Protein AF-A0A2S2NER2-F1 (afdb_monomer_lite)

Structure (mmCIF, N/CA/C/O backbone):
data_AF-A0A2S2NER2-F1
#
_entry.id   AF-A0A2S2NER2-F1
#
loop_
_atom_site.group_PDB
_atom_site.id
_atom_site.type_symbol
_atom_site.label_atom_id
_atom_site.label_alt_id
_atom_site.label_comp_id
_atom_site.label_asym_id
_atom_site.label_entity_id
_atom_site.label_seq_id
_atom_site.pdbx_PDB_ins_code
_atom_site.Cartn_x
_atom_site.Cartn_y
_atom_site.Cartn_z
_atom_site.occupancy
_atom_site.B_iso_or_equiv
_atom_site.auth_seq_id
_atom_site.auth_comp_id
_atom_site.auth_asym_id
_atom_site.auth_atom_id
_atom_site.pdbx_PDB_model_num
ATOM 1 N N . ALA A 1 1 ? 26.614 4.584 -12.785 1.00 65.75 1 ALA A N 1
ATOM 2 C CA . ALA A 1 1 ? 25.300 4.999 -12.238 1.00 65.75 1 ALA A CA 1
ATOM 3 C C . ALA A 1 1 ? 24.188 5.084 -13.298 1.00 65.75 1 ALA A C 1
ATOM 5 O O . ALA A 1 1 ? 23.062 4.723 -12.984 1.00 65.75 1 ALA A O 1
ATOM 6 N N . HIS A 1 2 ? 24.471 5.514 -14.540 1.00 79.81 2 HIS A N 1
ATOM 7 C CA . HIS A 1 2 ? 23.447 5.701 -15.585 1.00 79.81 2 HIS A CA 1
ATOM 8 C C . HIS A 1 2 ? 22.764 4.398 -16.044 1.00 79.81 2 HIS A C 1
ATOM 10 O O . HIS A 1 2 ? 21.544 4.308 -15.983 1.00 79.81 2 HIS A O 1
ATOM 16 N N . ALA A 1 3 ? 23.537 3.363 -16.394 1.00 86.50 3 ALA A N 1
ATOM 17 C CA . ALA A 1 3 ? 22.989 2.074 -16.838 1.00 86.50 3 ALA A CA 1
ATOM 18 C C . ALA A 1 3 ? 22.050 1.428 -15.801 1.00 86.50 3 ALA A C 1
ATOM 20 O O . ALA A 1 3 ? 20.955 0.999 -16.141 1.00 86.50 3 ALA A O 1
ATOM 21 N N . LEU A 1 4 ? 22.427 1.439 -14.517 1.00 85.12 4 LEU A N 1
ATOM 22 C CA . LEU A 1 4 ? 21.570 0.940 -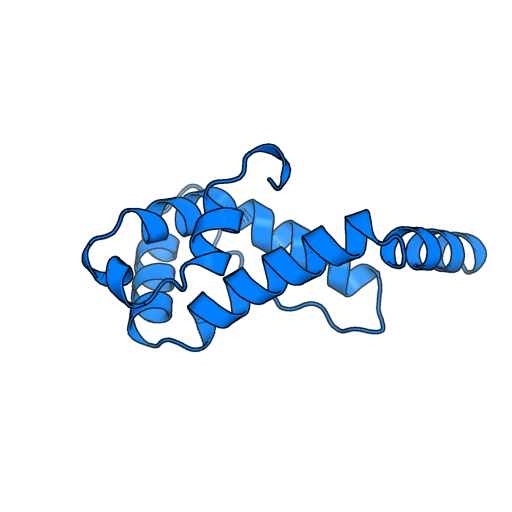13.436 1.00 85.12 4 LEU A CA 1
ATOM 23 C C . LEU A 1 4 ? 20.261 1.737 -13.326 1.00 85.12 4 LEU A C 1
ATOM 25 O O . LEU A 1 4 ? 19.203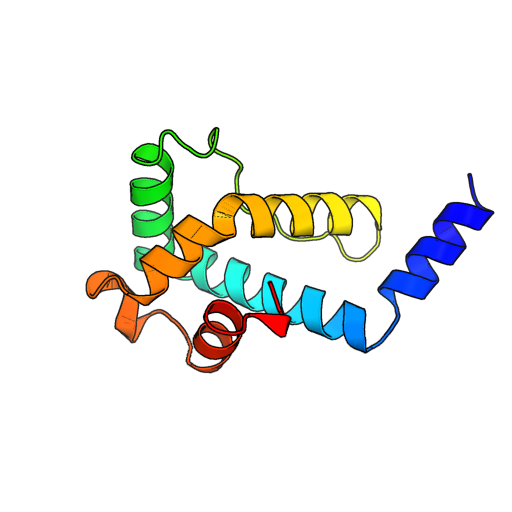 1.152 -13.132 1.00 85.12 4 LEU A O 1
ATOM 29 N N . SER A 1 5 ? 20.316 3.063 -13.477 1.00 85.38 5 SER A N 1
ATOM 30 C CA . SER A 1 5 ? 19.106 3.890 -13.463 1.00 85.38 5 SER A CA 1
ATOM 31 C C . SER A 1 5 ? 18.173 3.575 -14.634 1.00 85.38 5 SER A C 1
ATOM 33 O O . SER A 1 5 ? 16.962 3.638 -14.447 1.00 85.38 5 SER A O 1
ATOM 35 N N . LEU A 1 6 ? 18.712 3.252 -15.815 1.00 88.19 6 LEU A N 1
ATOM 36 C CA . LEU A 1 6 ? 17.915 2.827 -16.969 1.00 88.19 6 LEU A CA 1
ATOM 37 C C . LEU A 1 6 ? 17.256 1.471 -16.707 1.00 88.19 6 LEU A C 1
ATOM 39 O O . LEU A 1 6 ? 16.043 1.370 -16.821 1.00 88.19 6 LEU A O 1
ATOM 43 N N . LEU A 1 7 ? 18.015 0.488 -16.213 1.00 90.06 7 LEU A N 1
ATOM 44 C CA . LEU A 1 7 ? 17.469 -0.825 -15.852 1.00 90.06 7 LEU A CA 1
ATOM 45 C C . LEU A 1 7 ? 16.356 -0.727 -14.801 1.00 90.06 7 LEU A C 1
ATOM 47 O O . LEU A 1 7 ? 15.327 -1.387 -14.915 1.00 90.06 7 LEU A O 1
ATOM 51 N N . ILE A 1 8 ? 16.531 0.114 -13.779 1.00 89.06 8 ILE A N 1
ATOM 52 C CA . ILE A 1 8 ? 15.489 0.327 -12.768 1.00 89.06 8 ILE A CA 1
ATOM 53 C C . ILE A 1 8 ? 14.255 0.987 -13.398 1.00 89.06 8 ILE A C 1
ATOM 55 O O . ILE A 1 8 ? 13.131 0.607 -13.072 1.00 89.06 8 ILE A O 1
ATOM 5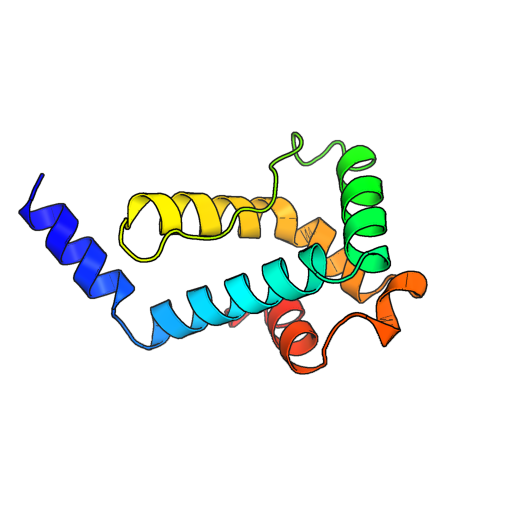9 N N . ASN A 1 9 ? 14.436 1.948 -14.306 1.00 87.94 9 ASN A N 1
ATOM 60 C CA . ASN A 1 9 ? 13.318 2.556 -15.023 1.00 87.94 9 ASN A CA 1
ATOM 61 C C . ASN A 1 9 ? 12.584 1.535 -15.908 1.00 87.94 9 ASN A C 1
ATOM 63 O O . ASN A 1 9 ? 11.352 1.557 -15.946 1.00 87.94 9 ASN A O 1
ATOM 67 N N . ASP A 1 10 ? 13.301 0.610 -16.547 1.00 90.75 10 ASP A N 1
ATOM 68 C CA . ASP A 1 10 ? 12.707 -0.473 -17.335 1.00 90.75 10 ASP A CA 1
ATOM 69 C C . ASP A 1 10 ? 11.882 -1.413 -16.446 1.00 90.75 10 ASP A C 1
ATOM 71 O O . ASP A 1 10 ? 10.728 -1.708 -16.760 1.00 90.75 10 ASP A O 1
ATOM 75 N N . ILE A 1 11 ? 12.414 -1.800 -15.277 1.00 90.81 11 ILE A N 1
ATOM 76 C CA . ILE A 1 11 ? 11.690 -2.601 -14.273 1.00 90.81 11 ILE A CA 1
ATOM 77 C C . ILE A 1 11 ? 10.429 -1.872 -13.807 1.00 90.81 11 ILE A C 1
ATOM 79 O O . ILE A 1 11 ? 9.350 -2.464 -13.757 1.00 90.81 11 ILE A O 1
ATOM 83 N N . ILE A 1 12 ? 10.541 -0.580 -13.485 1.00 89.81 12 ILE A N 1
ATOM 84 C CA . ILE A 1 12 ? 9.397 0.231 -13.059 1.00 89.81 12 ILE A CA 1
ATOM 85 C C . ILE A 1 12 ? 8.342 0.301 -14.163 1.00 89.81 12 ILE A C 1
ATOM 87 O O . ILE A 1 12 ? 7.151 0.334 -13.860 1.00 89.81 12 ILE A O 1
ATOM 91 N N . SER A 1 13 ? 8.754 0.298 -15.429 1.00 90.12 13 SER A N 1
ATOM 92 C CA . SER A 1 13 ? 7.866 0.371 -16.591 1.00 90.12 13 SER A CA 1
ATOM 93 C C . SER A 1 13 ? 7.139 -0.945 -16.891 1.00 90.12 13 SER A C 1
ATOM 95 O O . SER A 1 13 ? 6.173 -0.948 -17.659 1.00 90.12 13 SER A O 1
ATOM 97 N N . LEU A 1 14 ? 7.526 -2.062 -16.261 1.00 93.81 14 LEU A N 1
ATOM 98 C CA . LEU A 1 14 ? 6.819 -3.335 -16.395 1.00 93.81 14 LEU A CA 1
ATOM 99 C C . LEU A 1 14 ? 5.362 -3.206 -15.933 1.00 93.81 14 LEU A C 1
ATOM 101 O O . LEU A 1 14 ? 5.061 -2.669 -14.866 1.00 93.81 14 LEU A O 1
ATOM 105 N N . LYS A 1 15 ? 4.431 -3.768 -16.715 1.00 93.81 15 LYS A N 1
ATOM 106 C CA . LYS A 1 15 ? 2.981 -3.677 -16.449 1.00 93.81 15 LYS A CA 1
ATOM 107 C C . LYS A 1 15 ? 2.593 -4.222 -15.072 1.00 93.81 15 LYS A C 1
ATOM 109 O O . LYS A 1 15 ? 1.737 -3.646 -14.402 1.00 93.81 15 LYS A O 1
ATOM 114 N N . SER A 1 16 ? 3.220 -5.319 -14.652 1.00 92.62 16 SER A N 1
ATOM 115 C CA . SER A 1 16 ? 3.023 -5.922 -13.330 1.00 92.62 16 SER A CA 1
ATOM 116 C C . SER A 1 16 ? 3.444 -4.966 -12.215 1.00 92.62 16 SER A C 1
ATOM 118 O O . SER A 1 16 ? 2.675 -4.728 -11.286 1.00 92.62 16 SER A O 1
ATOM 120 N N . PHE A 1 17 ? 4.614 -4.343 -12.349 1.00 91.88 17 PHE A N 1
ATOM 121 C CA . PHE A 1 17 ? 5.129 -3.392 -11.371 1.00 91.88 17 PHE A CA 1
ATOM 122 C C . PHE A 1 17 ? 4.284 -2.111 -11.320 1.00 91.88 17 PHE A C 1
ATOM 124 O O . PHE A 1 17 ? 3.889 -1.658 -10.247 1.00 91.88 17 PHE A O 1
ATOM 131 N N . GLN A 1 18 ? 3.887 -1.584 -12.481 1.00 92.56 18 GLN A N 1
ATOM 132 C CA . GLN A 1 18 ? 2.951 -0.462 -12.582 1.00 92.56 18 GLN A CA 1
ATOM 133 C C . GLN A 1 18 ? 1.609 -0.754 -11.902 1.00 92.56 18 GLN A C 1
ATOM 135 O O . GLN A 1 18 ? 1.026 0.145 -11.297 1.00 92.56 18 GLN A O 1
ATOM 140 N N . LYS A 1 19 ? 1.109 -1.995 -11.962 1.00 93.31 19 LYS A N 1
ATOM 141 C CA . LYS A 1 19 ? -0.120 -2.393 -11.261 1.00 93.31 19 LYS A CA 1
ATOM 142 C C . LYS A 1 19 ? 0.042 -2.286 -9.742 1.00 93.31 19 LYS A C 1
ATOM 144 O O . LYS A 1 19 ? -0.856 -1.758 -9.089 1.00 93.31 19 LYS A O 1
ATOM 149 N N . VAL A 1 20 ? 1.186 -2.709 -9.200 1.00 94.44 20 VAL A N 1
ATOM 150 C CA . VAL A 1 20 ? 1.503 -2.574 -7.766 1.00 94.44 20 VAL A CA 1
ATOM 151 C C . VAL A 1 20 ? 1.596 -1.100 -7.370 1.00 94.44 20 VAL A C 1
ATOM 153 O O . VAL A 1 20 ? 0.944 -0.679 -6.415 1.00 94.44 20 VAL A O 1
ATOM 156 N N . ILE A 1 21 ? 2.323 -0.282 -8.141 1.00 93.88 21 ILE A N 1
ATOM 157 C CA . ILE A 1 21 ? 2.430 1.160 -7.872 1.00 93.88 21 ILE A CA 1
ATOM 158 C C . ILE A 1 21 ? 1.043 1.808 -7.870 1.00 93.88 21 ILE A C 1
ATOM 160 O O . ILE A 1 21 ? 0.706 2.530 -6.934 1.00 93.88 21 ILE A O 1
ATOM 164 N N . LYS A 1 22 ? 0.223 1.540 -8.893 1.00 94.25 22 LYS A N 1
ATOM 165 C CA . LYS A 1 22 ? -1.130 2.101 -9.005 1.00 94.25 22 LYS A CA 1
ATOM 166 C C . LYS A 1 22 ? -2.015 1.682 -7.833 1.00 94.25 22 LYS A C 1
ATOM 168 O O . LYS A 1 22 ? -2.652 2.550 -7.248 1.00 94.25 22 LYS A O 1
ATOM 173 N N . GLY A 1 23 ? -2.005 0.403 -7.452 1.00 95.69 23 GLY A N 1
ATOM 174 C CA . GLY A 1 23 ? -2.754 -0.091 -6.293 1.00 95.69 23 GLY A CA 1
ATOM 175 C C . GLY A 1 23 ? -2.340 0.608 -4.997 1.00 95.69 23 GLY A C 1
ATOM 176 O O . GLY A 1 23 ? -3.186 1.129 -4.270 1.00 95.69 23 GLY A O 1
ATOM 177 N N . GLY A 1 24 ? -1.033 0.735 -4.755 1.00 95.88 24 GLY A N 1
ATOM 178 C CA . GLY A 1 24 ? -0.518 1.480 -3.608 1.00 95.88 24 GLY A CA 1
ATOM 179 C C . GLY A 1 24 ? -0.922 2.958 -3.625 1.00 95.88 24 GLY A C 1
ATOM 180 O O . GLY A 1 24 ? -1.313 3.510 -2.598 1.00 95.88 24 GLY A O 1
ATOM 181 N N . VAL A 1 25 ? -0.846 3.616 -4.786 1.00 95.75 25 VAL A N 1
ATOM 182 C CA . VAL A 1 25 ? -1.241 5.025 -4.942 1.00 95.75 25 VAL A CA 1
ATOM 183 C C . VAL A 1 25 ? -2.734 5.195 -4.672 1.00 95.75 25 VAL A C 1
ATOM 185 O O . VAL A 1 25 ? -3.126 6.166 -4.024 1.00 95.75 25 VAL A O 1
ATOM 188 N N . SER A 1 26 ? -3.569 4.255 -5.119 1.00 96.31 26 SER A N 1
ATOM 189 C CA . SER A 1 26 ? -5.000 4.235 -4.813 1.00 96.31 26 SER A CA 1
ATOM 190 C C . SER A 1 26 ? -5.257 4.117 -3.311 1.00 96.31 26 SER A C 1
ATOM 192 O O . SER A 1 26 ? -6.058 4.892 -2.793 1.00 96.31 26 SER A O 1
ATOM 194 N N . ILE A 1 27 ? -4.536 3.238 -2.603 1.00 96.31 27 ILE A N 1
ATOM 195 C CA . ILE A 1 27 ? -4.621 3.113 -1.139 1.00 96.31 27 ILE A CA 1
ATOM 196 C C . ILE A 1 27 ? -4.270 4.444 -0.460 1.00 96.31 27 ILE A C 1
ATOM 198 O O . ILE A 1 27 ? -5.072 4.989 0.299 1.00 96.31 27 ILE A O 1
ATOM 202 N N . VAL A 1 28 ? -3.099 5.015 -0.765 1.00 95.69 28 VAL A N 1
ATOM 203 C CA . VAL A 1 28 ? -2.635 6.251 -0.112 1.00 95.69 28 VAL A CA 1
ATOM 204 C C . VAL A 1 28 ? -3.555 7.432 -0.412 1.00 95.69 28 VAL A C 1
ATOM 206 O O . VAL A 1 28 ? -3.853 8.220 0.486 1.00 95.69 28 VAL A O 1
ATOM 209 N N . ASN A 1 29 ? -4.039 7.559 -1.648 1.00 95.69 29 ASN A N 1
ATOM 210 C CA . ASN A 1 29 ? -4.984 8.615 -2.002 1.00 95.69 29 ASN A CA 1
ATOM 211 C C . ASN A 1 29 ? -6.332 8.446 -1.300 1.00 95.69 29 ASN A C 1
ATOM 213 O O .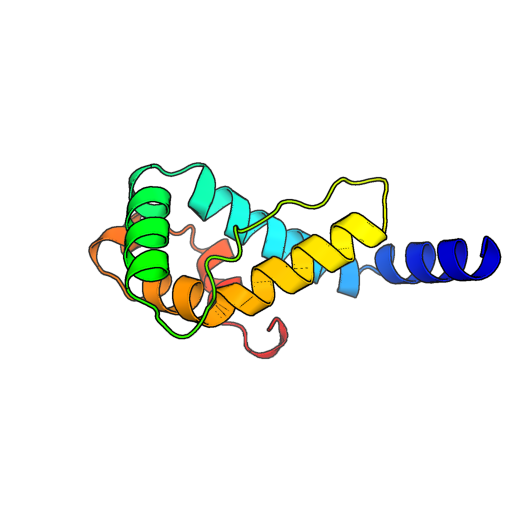 ASN A 1 29 ? -6.895 9.447 -0.865 1.00 95.69 29 ASN A O 1
ATOM 217 N N . ASN A 1 30 ? -6.849 7.221 -1.172 1.00 95.50 30 ASN A N 1
ATOM 218 C CA . ASN A 1 30 ? -8.114 6.988 -0.479 1.00 95.50 30 ASN A CA 1
ATOM 219 C C . ASN A 1 30 ? -8.019 7.392 0.995 1.00 95.50 30 ASN A C 1
ATOM 221 O O . ASN A 1 30 ? -8.938 8.044 1.483 1.00 95.50 30 ASN A O 1
ATOM 225 N N . ILE A 1 31 ? -6.901 7.073 1.655 1.00 94.56 31 ILE A N 1
ATOM 226 C CA . ILE A 1 31 ? -6.650 7.459 3.047 1.00 94.56 31 ILE A CA 1
ATOM 227 C C . ILE A 1 31 ? -6.504 8.978 3.164 1.00 94.56 31 ILE A C 1
ATOM 229 O O . ILE A 1 31 ? -7.199 9.600 3.953 1.00 94.56 31 ILE A O 1
ATOM 233 N N . ARG A 1 32 ? -5.627 9.605 2.367 1.00 92.12 32 ARG A N 1
ATOM 234 C CA . ARG A 1 32 ? -5.303 11.037 2.512 1.00 92.12 32 ARG A CA 1
ATOM 235 C C . ARG A 1 32 ? -6.441 11.982 2.132 1.00 92.12 32 ARG A C 1
ATOM 237 O O . ARG A 1 32 ? -6.511 13.076 2.680 1.00 92.12 32 ARG A O 1
ATOM 244 N N . ARG A 1 33 ? -7.280 11.612 1.159 1.00 91.25 33 ARG A N 1
ATOM 245 C CA . ARG A 1 33 ? -8.349 12.489 0.646 1.00 91.25 33 ARG A CA 1
ATOM 246 C C . ARG A 1 33 ? -9.616 12.461 1.496 1.00 91.25 33 ARG A C 1
ATOM 248 O O . ARG A 1 33 ? -10.453 13.340 1.333 1.00 91.25 33 ARG A O 1
ATOM 255 N N . ARG A 1 34 ? -9.774 11.469 2.372 1.00 92.31 34 ARG A N 1
ATOM 256 C CA . ARG A 1 34 ? -10.951 11.322 3.230 1.00 92.31 34 ARG A CA 1
ATOM 257 C C . ARG A 1 34 ? -10.573 11.655 4.663 1.00 92.31 34 ARG A C 1
ATOM 259 O O . ARG A 1 34 ? -9.722 10.999 5.255 1.00 92.31 34 ARG A O 1
ATOM 266 N N . HIS A 1 35 ? -11.186 12.706 5.199 1.00 90.00 35 HIS A N 1
ATOM 267 C CA . HIS A 1 35 ? -10.798 13.287 6.485 1.00 90.00 35 HIS A CA 1
ATOM 268 C C . HIS A 1 35 ? -10.890 12.288 7.643 1.00 90.00 35 HIS A C 1
ATOM 270 O O . HIS A 1 35 ? -9.959 12.215 8.443 1.00 90.00 35 HIS A O 1
ATOM 276 N N . VAL A 1 36 ? -11.964 11.495 7.694 1.00 91.62 36 VAL A N 1
ATOM 277 C CA . VAL A 1 36 ? -12.192 10.485 8.739 1.00 91.62 36 VAL A CA 1
ATOM 278 C C . VAL A 1 36 ? -11.121 9.393 8.675 1.00 91.62 36 VAL A C 1
ATOM 280 O O . VAL A 1 36 ? -10.388 9.197 9.643 1.00 91.62 36 VAL A O 1
ATOM 283 N N . LEU A 1 37 ? -10.930 8.775 7.504 1.00 93.31 37 LEU A N 1
ATOM 284 C CA . LEU A 1 37 ? -9.864 7.789 7.277 1.00 93.31 37 LEU A CA 1
ATOM 285 C C . LEU A 1 37 ? -8.476 8.317 7.648 1.00 93.31 37 LEU A C 1
ATOM 287 O O . LEU A 1 37 ? -7.700 7.615 8.293 1.00 93.31 37 LEU A O 1
ATOM 291 N N . HIS A 1 38 ? -8.144 9.544 7.245 1.00 93.88 38 HIS A N 1
ATOM 292 C CA . HIS A 1 38 ? -6.845 10.132 7.551 1.00 93.88 38 HIS A CA 1
ATOM 293 C C . HIS A 1 38 ? -6.663 10.380 9.056 1.00 93.88 38 HIS A C 1
ATOM 295 O O . HIS A 1 38 ? -5.576 10.154 9.589 1.00 93.88 38 HIS A O 1
ATOM 301 N N . ALA A 1 39 ? -7.712 10.830 9.750 1.00 92.75 39 ALA A N 1
ATOM 302 C CA . ALA A 1 39 ? -7.677 11.047 11.192 1.00 92.75 39 ALA A CA 1
ATOM 303 C C . ALA A 1 39 ? -7.456 9.728 11.946 1.00 92.75 39 ALA A C 1
ATOM 305 O O . ALA A 1 39 ? -6.520 9.634 12.741 1.00 92.75 39 ALA A O 1
ATOM 306 N N . ILE A 1 40 ? -8.234 8.694 11.616 1.00 92.88 40 ILE A N 1
ATOM 307 C CA . ILE A 1 40 ? -8.136 7.371 12.246 1.00 92.88 40 ILE A CA 1
ATOM 308 C C . ILE A 1 40 ? -6.799 6.703 11.906 1.00 92.88 40 ILE A C 1
ATOM 310 O O . ILE A 1 40 ? -6.178 6.071 12.759 1.00 92.88 40 ILE A O 1
ATOM 314 N N . PHE A 1 41 ? -6.289 6.885 10.683 1.00 93.56 41 PHE A N 1
ATOM 315 C CA . PHE A 1 41 ? -4.944 6.436 10.319 1.00 93.56 41 PHE A CA 1
ATOM 316 C C . PHE A 1 41 ? -3.886 7.029 11.259 1.00 93.56 41 PHE A C 1
ATOM 318 O O . PHE A 1 41 ? -3.038 6.305 11.781 1.00 93.56 41 PHE A O 1
ATOM 325 N N . ASN A 1 42 ? -3.942 8.343 11.489 1.00 91.50 42 ASN A N 1
ATOM 326 C CA . ASN A 1 42 ? -2.987 9.050 12.339 1.00 91.50 42 ASN A CA 1
ATOM 327 C C . ASN A 1 42 ? -3.127 8.671 13.821 1.00 91.50 42 ASN A C 1
ATOM 329 O O . ASN A 1 42 ? -2.120 8.627 14.526 1.00 91.50 42 ASN A O 1
ATOM 333 N N . GLU A 1 43 ? -4.346 8.402 14.292 1.00 91.19 43 GLU A N 1
ATOM 334 C CA . GLU A 1 43 ? -4.639 7.850 15.623 1.00 91.19 43 GLU A CA 1
ATOM 335 C C . GLU A 1 43 ? -3.951 6.489 15.799 1.00 91.19 43 GLU A C 1
ATOM 337 O O . GLU A 1 43 ? -3.026 6.366 16.606 1.00 91.19 43 GLU A O 1
ATOM 342 N N . LYS A 1 44 ? -4.264 5.515 14.934 1.00 89.69 44 LYS A N 1
ATOM 343 C CA . LYS A 1 44 ? -3.672 4.168 14.984 1.00 89.69 44 LYS A CA 1
ATOM 344 C C . LYS A 1 44 ? -2.152 4.175 14.802 1.00 89.69 44 LYS A C 1
ATOM 346 O O . LYS A 1 44 ? -1.445 3.361 15.395 1.00 89.69 44 LYS A O 1
ATOM 351 N N . GLN A 1 45 ? -1.613 5.096 14.000 1.00 88.44 45 GLN A N 1
ATOM 352 C CA . GLN A 1 45 ? -0.165 5.240 13.834 1.00 88.44 45 GLN A CA 1
ATOM 353 C C . GLN A 1 45 ? 0.526 5.757 15.106 1.00 88.44 45 GLN A C 1
ATOM 355 O O . GLN A 1 45 ? 1.680 5.408 15.347 1.00 88.44 45 GLN A O 1
ATOM 360 N N . LYS A 1 46 ? -0.144 6.585 15.920 1.00 85.75 46 LYS A N 1
ATOM 361 C CA . LYS A 1 46 ? 0.398 7.062 17.204 1.00 85.75 46 LYS A CA 1
ATOM 362 C C . LYS A 1 46 ? 0.362 5.980 18.281 1.00 85.75 46 LYS A C 1
ATOM 364 O O . LYS A 1 46 ? 1.289 5.923 19.080 1.00 85.75 46 LYS A O 1
ATOM 369 N N . GLU A 1 47 ? -0.682 5.158 18.289 1.00 83.31 47 GLU A N 1
ATOM 370 C CA . GLU A 1 47 ? -0.857 4.050 19.238 1.00 83.31 47 GLU A CA 1
ATOM 371 C C . GLU A 1 47 ? 0.086 2.877 18.951 1.00 83.31 47 GLU A C 1
ATOM 373 O O . GLU A 1 47 ? 0.503 2.155 19.855 1.00 83.31 47 GLU A O 1
ATOM 378 N N . SER A 1 48 ? 0.456 2.683 17.683 1.00 75.12 48 SER A N 1
ATOM 379 C CA . SER A 1 48 ? 1.356 1.608 17.286 1.00 75.12 48 SER A CA 1
ATOM 380 C C . SER A 1 48 ? 2.811 1.921 17.657 1.00 75.12 48 SER A C 1
ATOM 382 O O . SER A 1 48 ? 3.528 2.607 16.930 1.00 75.12 48 SER A O 1
ATOM 384 N N . SER A 1 49 ? 3.298 1.313 18.740 1.00 64.62 49 SER A N 1
ATOM 385 C CA . SER A 1 49 ? 4.728 1.292 19.106 1.00 64.62 49 SER A CA 1
ATOM 386 C C . SER A 1 49 ? 5.621 0.587 18.070 1.00 64.62 49 SER A C 1
ATOM 388 O O . SER A 1 49 ? 6.844 0.691 18.129 1.00 64.62 49 SER A O 1
ATOM 390 N N . ILE A 1 50 ? 5.017 -0.147 17.127 1.00 57.75 50 ILE A N 1
ATOM 391 C CA . ILE A 1 50 ? 5.694 -1.064 16.197 1.00 57.75 50 ILE A CA 1
ATOM 392 C C . ILE A 1 50 ? 6.315 -0.318 15.008 1.00 57.75 50 ILE A C 1
ATOM 394 O O . ILE A 1 50 ? 7.325 -0.753 14.462 1.00 57.75 50 ILE A O 1
ATOM 398 N N . ASN A 1 51 ? 5.772 0.841 14.631 1.00 56.19 51 ASN A N 1
ATOM 399 C CA . ASN A 1 51 ? 6.259 1.609 13.493 1.00 56.19 51 ASN A CA 1
ATOM 400 C C . ASN A 1 51 ? 6.607 3.023 13.942 1.00 56.19 51 ASN A C 1
ATOM 402 O O . ASN A 1 51 ? 5.718 3.844 14.144 1.00 56.19 51 ASN A O 1
ATOM 406 N N . LYS A 1 52 ? 7.904 3.344 14.050 1.00 58.06 52 LYS A N 1
ATOM 407 C CA . LYS A 1 52 ? 8.375 4.735 14.171 1.00 58.06 52 LYS A CA 1
ATOM 408 C C . LYS A 1 52 ? 7.729 5.568 13.058 1.00 58.06 52 LYS A C 1
ATOM 410 O O . LYS A 1 52 ? 8.203 5.483 11.933 1.00 58.06 52 LYS A O 1
ATOM 415 N N . LYS A 1 53 ? 6.647 6.298 13.375 1.00 65.44 53 LYS A N 1
ATOM 416 C CA . LYS A 1 53 ? 5.819 7.215 12.555 1.00 65.44 53 LYS A CA 1
ATOM 417 C C .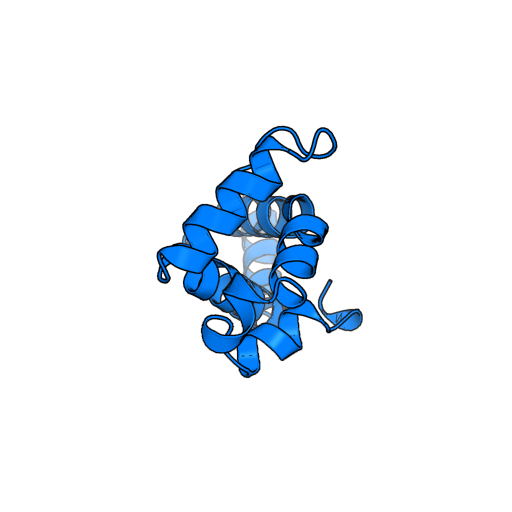 LYS A 1 53 ? 6.304 7.432 11.115 1.00 65.44 53 LYS A C 1
ATOM 419 O O . LYS A 1 53 ? 6.703 8.536 10.739 1.00 65.44 53 LYS A O 1
ATOM 424 N N . LYS A 1 54 ? 6.300 6.386 10.285 1.00 76.94 54 LYS A N 1
ATOM 425 C CA . LYS A 1 54 ? 6.760 6.514 8.905 1.00 76.94 54 LYS A CA 1
ATOM 426 C C . LYS A 1 54 ? 5.574 7.011 8.111 1.00 76.94 54 LYS A C 1
ATOM 428 O O . LYS A 1 54 ? 4.656 6.249 7.833 1.00 76.94 54 LYS A O 1
ATOM 433 N N . SER A 1 55 ? 5.568 8.301 7.798 1.00 84.69 55 SER A N 1
ATOM 434 C CA . SER A 1 55 ? 4.483 8.907 7.029 1.00 84.69 55 SER A CA 1
ATOM 435 C C . SER A 1 55 ? 4.266 8.146 5.717 1.00 84.69 55 SER A C 1
ATOM 437 O O . SER A 1 55 ? 5.236 7.786 5.042 1.00 84.69 55 SER A O 1
ATOM 439 N N . LEU A 1 56 ? 3.002 7.894 5.361 1.00 88.94 56 LEU A N 1
ATOM 440 C CA . LEU A 1 56 ? 2.654 7.413 4.024 1.00 88.94 56 LEU A CA 1
ATOM 441 C C . LEU A 1 56 ? 3.129 8.444 3.016 1.00 88.94 56 LEU A C 1
ATOM 443 O O . LEU A 1 56 ? 2.837 9.622 3.185 1.00 88.94 56 LEU A O 1
ATOM 447 N N . MET A 1 57 ? 3.833 8.026 1.972 1.00 90.00 57 MET A N 1
ATOM 448 C CA . MET A 1 57 ? 4.300 8.924 0.916 1.00 90.00 57 MET A CA 1
ATOM 449 C C . MET A 1 57 ? 3.541 8.673 -0.385 1.00 90.00 57 MET A C 1
ATOM 451 O O . MET A 1 57 ? 2.827 7.685 -0.517 1.00 90.00 57 MET A O 1
ATOM 455 N N . LEU A 1 58 ? 3.674 9.582 -1.347 1.00 91.25 58 LEU A N 1
ATOM 456 C CA . LEU A 1 58 ? 3.274 9.348 -2.734 1.00 91.25 58 LEU A CA 1
ATOM 457 C C . LEU A 1 58 ? 4.538 9.367 -3.597 1.00 91.25 58 LEU A C 1
ATOM 459 O O . LEU A 1 58 ? 5.445 10.153 -3.307 1.00 91.25 58 LEU A O 1
ATOM 463 N N . PRO A 1 59 ? 4.622 8.520 -4.633 1.00 89.75 59 PRO A N 1
ATOM 464 C CA . PRO A 1 59 ? 5.766 8.524 -5.522 1.00 89.75 59 PRO A CA 1
ATOM 465 C C . PRO A 1 59 ? 5.712 9.752 -6.439 1.00 89.75 59 PRO A C 1
ATOM 467 O O . PRO A 1 59 ? 4.654 10.135 -6.938 1.00 89.75 59 PRO A O 1
ATOM 470 N N . VAL A 1 60 ? 6.872 10.340 -6.706 1.00 82.81 60 VAL A N 1
ATOM 471 C CA . VAL A 1 60 ? 7.075 11.328 -7.767 1.00 82.81 60 VAL A CA 1
ATOM 472 C C . VAL A 1 60 ? 7.355 10.568 -9.061 1.00 82.81 60 VAL A C 1
ATOM 474 O O . VAL A 1 60 ? 8.270 9.746 -9.109 1.00 82.81 60 VAL A O 1
ATOM 477 N N . GLN A 1 61 ? 6.575 10.848 -10.109 1.00 64.44 61 GLN A N 1
ATOM 478 C CA . GLN A 1 61 ? 6.525 10.046 -11.342 1.00 64.44 61 GLN A CA 1
ATOM 479 C C . GLN A 1 61 ? 7.880 9.830 -12.037 1.00 64.44 61 GLN A C 1
ATOM 481 O O . GLN A 1 61 ? 8.071 8.801 -12.672 1.00 64.44 61 GLN A O 1
ATOM 486 N N . THR A 1 62 ? 8.825 10.764 -11.922 1.00 64.88 62 THR A N 1
ATOM 487 C CA . THR A 1 62 ? 10.050 10.782 -12.741 1.00 64.88 62 THR A CA 1
ATOM 488 C C . THR A 1 62 ? 11.308 10.290 -12.026 1.00 64.88 62 THR A C 1
ATOM 490 O O . THR A 1 62 ? 12.398 10.349 -12.593 1.00 64.88 62 THR A O 1
ATOM 493 N N . ARG A 1 63 ? 11.209 9.819 -10.776 1.00 75.75 63 ARG A N 1
ATOM 494 C CA . ARG A 1 63 ? 12.382 9.406 -9.988 1.00 75.75 63 ARG A CA 1
ATOM 495 C C . ARG A 1 63 ? 12.165 8.036 -9.368 1.00 75.75 63 ARG A C 1
ATOM 497 O O . ARG A 1 63 ? 11.416 7.908 -8.402 1.00 75.75 63 ARG A O 1
ATOM 504 N N . TRP A 1 64 ? 12.899 7.034 -9.852 1.00 85.44 64 TRP A N 1
ATOM 505 C CA . TRP A 1 64 ? 12.844 5.668 -9.322 1.00 85.44 64 TRP A CA 1
ATOM 506 C C . TRP A 1 64 ? 13.060 5.604 -7.803 1.00 85.44 64 TRP A C 1
ATOM 508 O O . TRP A 1 64 ? 12.362 4.873 -7.105 1.00 85.44 64 TRP A O 1
ATOM 518 N N . GLY A 1 65 ? 13.952 6.442 -7.261 1.00 87.12 65 GLY A N 1
ATOM 519 C CA . GLY A 1 65 ? 14.186 6.519 -5.818 1.00 87.12 65 GLY A CA 1
ATOM 520 C C . GLY A 1 65 ? 12.932 6.916 -5.032 1.00 87.12 65 GLY A C 1
ATOM 521 O O . GLY A 1 65 ? 12.702 6.412 -3.936 1.00 87.12 65 GLY A O 1
ATOM 522 N N . SER A 1 66 ? 12.061 7.751 -5.608 1.00 90.25 66 SER A N 1
ATOM 523 C CA . SER A 1 66 ? 10.790 8.115 -4.980 1.00 90.25 66 SER A CA 1
ATOM 524 C C . SER A 1 66 ? 9.811 6.943 -4.942 1.00 90.25 66 SER A C 1
ATOM 526 O O . SER A 1 66 ? 9.105 6.783 -3.949 1.00 90.25 66 SER A O 1
ATOM 528 N N . VAL A 1 67 ? 9.815 6.083 -5.966 1.00 91.25 67 VAL A N 1
ATOM 529 C CA . VAL A 1 67 ? 9.027 4.840 -5.977 1.00 91.25 67 VAL A CA 1
ATOM 530 C C . VAL A 1 67 ? 9.495 3.897 -4.870 1.00 91.25 67 VAL A C 1
ATOM 532 O O . VAL A 1 67 ? 8.668 3.354 -4.144 1.00 91.25 67 VAL A O 1
ATOM 535 N N . VAL A 1 68 ? 10.806 3.759 -4.668 1.00 90.94 68 VAL A N 1
ATOM 536 C CA . VAL A 1 68 ? 11.363 2.930 -3.585 1.00 90.94 68 VAL A CA 1
ATOM 537 C C . VAL A 1 68 ? 10.957 3.465 -2.210 1.00 90.94 68 VAL A C 1
ATOM 539 O O . VAL A 1 68 ? 10.479 2.712 -1.363 1.00 90.94 68 VAL A O 1
ATOM 542 N N . VAL A 1 69 ? 11.105 4.773 -1.980 1.00 92.00 69 VAL A N 1
ATOM 543 C CA . VAL A 1 69 ? 10.685 5.415 -0.722 1.00 92.00 69 VAL A CA 1
ATOM 544 C C . VAL A 1 69 ? 9.184 5.232 -0.490 1.00 92.00 69 VAL A C 1
ATOM 546 O O . VAL A 1 69 ? 8.768 4.894 0.620 1.00 92.00 69 VAL A O 1
ATOM 549 N N . PHE A 1 70 ? 8.383 5.395 -1.542 1.00 94.44 70 PHE A N 1
ATOM 550 C CA . PHE A 1 70 ? 6.945 5.178 -1.520 1.00 94.44 70 PHE A CA 1
ATOM 551 C C . PHE A 1 70 ? 6.581 3.746 -1.111 1.00 94.44 70 PHE A C 1
ATOM 553 O O . PHE A 1 70 ? 5.875 3.573 -0.117 1.00 94.44 70 PHE A O 1
ATOM 560 N N . LEU A 1 71 ? 7.101 2.730 -1.805 1.00 93.75 71 LEU A N 1
ATOM 561 C CA . LEU A 1 71 ? 6.820 1.320 -1.511 1.00 93.75 71 LEU A CA 1
ATOM 562 C C . LEU A 1 71 ? 7.259 0.948 -0.090 1.00 93.75 71 LEU A C 1
ATOM 564 O O . LEU A 1 71 ? 6.504 0.332 0.658 1.00 93.75 71 LEU A O 1
ATOM 568 N N . ASN A 1 72 ? 8.427 1.429 0.339 1.00 92.81 72 ASN A N 1
ATOM 569 C CA . ASN A 1 72 ? 8.907 1.239 1.705 1.00 92.81 72 ASN A CA 1
ATOM 570 C C . ASN A 1 72 ? 8.048 1.954 2.760 1.00 92.81 72 ASN A C 1
ATOM 572 O O . ASN A 1 72 ? 8.056 1.553 3.924 1.00 92.81 72 ASN A O 1
ATOM 576 N N . SER A 1 73 ? 7.378 3.058 2.418 1.00 93.44 73 SER A N 1
ATOM 577 C CA . SER A 1 73 ? 6.410 3.709 3.312 1.00 93.44 73 SER A CA 1
ATOM 578 C C . SER A 1 73 ? 5.091 2.940 3.360 1.00 93.44 73 SER A C 1
ATOM 580 O O . SER A 1 73 ? 4.511 2.793 4.432 1.00 93.44 73 SER A O 1
ATOM 582 N N . LEU A 1 74 ? 4.652 2.393 2.225 1.00 94.62 74 LEU A N 1
ATOM 583 C CA . LEU A 1 74 ? 3.429 1.608 2.114 1.00 94.62 74 LEU A CA 1
ATOM 584 C C . LEU A 1 74 ? 3.540 0.309 2.923 1.00 94.62 74 LEU A C 1
ATOM 586 O O . LEU A 1 74 ? 2.677 0.036 3.753 1.00 94.62 74 LEU A O 1
ATOM 590 N N . LEU A 1 75 ? 4.643 -0.430 2.762 1.00 93.44 75 LEU A N 1
ATOM 591 C CA . LEU A 1 75 ? 4.917 -1.660 3.512 1.00 93.44 75 LEU A CA 1
ATOM 592 C C . LEU A 1 75 ? 5.018 -1.420 5.020 1.00 93.44 75 LEU A C 1
ATOM 594 O O . LEU A 1 75 ? 4.409 -2.150 5.797 1.00 93.44 75 LEU A O 1
ATOM 598 N N . ALA A 1 76 ? 5.719 -0.363 5.442 1.00 91.69 76 ALA A N 1
ATOM 599 C CA . ALA A 1 76 ? 5.829 -0.022 6.862 1.00 91.69 76 ALA A CA 1
ATOM 600 C C . ALA A 1 76 ? 4.462 0.258 7.511 1.00 91.69 76 ALA A C 1
ATOM 602 O O . ALA A 1 76 ? 4.283 0.022 8.698 1.00 91.69 76 ALA A O 1
ATOM 603 N N . ASN A 1 77 ? 3.481 0.730 6.739 1.00 92.81 77 ASN A N 1
ATOM 604 C CA . ASN A 1 77 ? 2.132 1.000 7.230 1.00 92.81 77 ASN A CA 1
ATOM 605 C C . ASN A 1 77 ? 1.127 -0.120 6.911 1.00 92.81 77 ASN A C 1
ATOM 607 O O . ASN A 1 77 ? -0.047 0.041 7.236 1.00 92.81 77 ASN A O 1
ATOM 611 N N . LYS A 1 78 ? 1.552 -1.258 6.334 1.00 93.38 78 LYS A N 1
ATOM 612 C CA . LYS A 1 78 ? 0.676 -2.382 5.934 1.00 93.38 78 LYS A CA 1
ATOM 613 C C . LYS A 1 78 ? -0.300 -2.782 7.040 1.00 93.38 78 LYS A C 1
ATOM 615 O O . LYS A 1 78 ? -1.495 -2.896 6.789 1.00 93.38 78 LYS A O 1
ATOM 620 N N . GLN A 1 79 ? 0.197 -2.954 8.266 1.00 91.50 79 GLN A N 1
ATOM 621 C CA . GLN A 1 79 ? -0.639 -3.379 9.393 1.00 91.50 79 GLN A CA 1
ATOM 622 C C . GLN A 1 79 ? -1.686 -2.330 9.769 1.00 91.50 79 GLN A C 1
ATOM 624 O O . GLN A 1 79 ? -2.852 -2.662 9.934 1.00 91.50 79 GLN A O 1
ATOM 629 N N . ILE A 1 80 ? -1.301 -1.052 9.821 1.00 92.69 80 ILE A N 1
ATOM 630 C CA . ILE A 1 80 ? -2.232 0.045 10.119 1.00 92.69 80 ILE A CA 1
ATOM 631 C C . ILE A 1 80 ? -3.301 0.141 9.022 1.00 92.69 80 ILE A C 1
ATOM 633 O O . ILE A 1 80 ? -4.480 0.277 9.324 1.00 92.69 80 ILE A O 1
ATOM 637 N N . ILE A 1 81 ? -2.907 0.003 7.752 1.00 94.25 81 ILE A N 1
ATOM 638 C CA . ILE A 1 81 ? -3.830 0.005 6.609 1.00 94.25 81 ILE A CA 1
ATOM 639 C C . ILE A 1 81 ? -4.829 -1.158 6.705 1.00 94.25 81 ILE A C 1
ATOM 641 O O . ILE A 1 81 ? -6.016 -0.961 6.457 1.00 94.25 81 ILE A O 1
ATOM 645 N N . ARG A 1 82 ? -4.381 -2.358 7.097 1.00 93.12 82 ARG A N 1
ATOM 646 C CA . ARG A 1 82 ? -5.277 -3.504 7.327 1.00 93.12 82 ARG A CA 1
ATOM 647 C C . ARG A 1 82 ? -6.222 -3.269 8.506 1.00 93.12 82 ARG A C 1
ATOM 649 O O . ARG A 1 82 ? -7.399 -3.588 8.389 1.00 93.12 82 ARG A O 1
ATOM 656 N N . LEU A 1 83 ? -5.745 -2.656 9.590 1.00 91.94 83 LEU A N 1
ATOM 657 C CA . LEU A 1 83 ? -6.585 -2.291 10.736 1.00 91.94 83 LEU A CA 1
ATOM 658 C C . LEU A 1 83 ? -7.654 -1.254 10.377 1.00 91.94 83 LEU A C 1
ATOM 660 O O . LEU A 1 83 ? -8.749 -1.316 10.918 1.00 91.94 83 LEU A O 1
ATOM 664 N N . LEU A 1 84 ? -7.368 -0.316 9.468 1.00 92.50 84 LEU A N 1
ATOM 665 C CA . LEU A 1 84 ? -8.394 0.605 8.965 1.00 92.50 84 LEU A CA 1
ATOM 666 C C . LEU A 1 84 ? -9.507 -0.123 8.215 1.00 92.50 84 LEU A C 1
ATOM 668 O O . LEU A 1 84 ? -10.653 0.292 8.296 1.00 92.50 84 LEU A O 1
ATOM 672 N N . ASN A 1 85 ? -9.178 -1.199 7.500 1.00 92.00 85 ASN A N 1
ATOM 673 C CA . ASN A 1 85 ? -10.145 -1.945 6.697 1.00 92.00 85 ASN A CA 1
ATOM 674 C C . ASN A 1 85 ? -11.179 -2.727 7.519 1.00 92.00 85 ASN A C 1
ATOM 676 O O . ASN A 1 85 ? -12.186 -3.162 6.966 1.00 92.00 85 ASN A O 1
ATOM 680 N N . ILE A 1 86 ? -10.909 -2.924 8.809 1.00 90.75 86 ILE A N 1
ATOM 681 C CA . ILE A 1 86 ? -11.800 -3.598 9.760 1.00 90.75 86 ILE A CA 1
ATOM 682 C C . ILE A 1 86 ? -12.357 -2.639 10.820 1.00 90.75 86 ILE A C 1
ATOM 684 O O . ILE A 1 86 ? -13.078 -3.076 11.708 1.00 90.75 86 ILE A O 1
ATOM 688 N N . ASP A 1 87 ? -11.991 -1.354 10.775 1.00 91.00 87 ASP A N 1
ATOM 689 C CA . ASP A 1 87 ? -12.516 -0.348 11.697 1.00 91.00 87 ASP A CA 1
ATOM 690 C C . ASP A 1 87 ? -13.882 0.116 11.179 1.00 91.00 87 ASP A C 1
ATOM 692 O O . ASP A 1 87 ? -13.973 0.666 10.081 1.00 91.00 87 ASP A O 1
ATOM 696 N N . GLU A 1 88 ? -14.936 -0.102 11.965 1.00 90.31 88 GLU A N 1
ATOM 697 C CA . GLU A 1 88 ? -16.324 0.232 11.606 1.00 90.31 88 GLU A CA 1
ATOM 698 C C . GLU A 1 88 ? -16.481 1.714 11.228 1.00 90.31 88 GLU A C 1
ATOM 700 O O . GLU A 1 88 ? -17.248 2.063 10.334 1.00 90.31 88 GLU A O 1
ATOM 705 N N . ARG A 1 89 ? -15.674 2.601 11.829 1.00 90.56 89 ARG A N 1
ATOM 706 C CA . ARG A 1 89 ? -15.679 4.043 11.531 1.00 90.56 89 ARG A CA 1
ATOM 707 C C . ARG A 1 89 ? -15.186 4.370 10.115 1.00 90.56 89 ARG A C 1
ATOM 709 O O . ARG A 1 89 ? -15.371 5.493 9.655 1.00 90.56 89 ARG A O 1
ATOM 716 N N . CYS A 1 90 ? -14.512 3.430 9.452 1.00 90.31 90 CYS A N 1
ATOM 717 C CA . CYS A 1 90 ? -13.879 3.600 8.144 1.00 90.31 90 CYS A CA 1
ATOM 718 C C . CYS A 1 90 ? -14.608 2.869 7.008 1.00 90.31 90 CYS A C 1
ATOM 720 O O . CYS A 1 90 ? -14.209 3.028 5.853 1.00 90.31 90 CYS A O 1
ATOM 722 N N . GLU A 1 91 ? -15.616 2.044 7.307 1.00 84.62 91 GLU A N 1
ATOM 723 C CA . GLU A 1 91 ? -16.186 1.088 6.349 1.00 84.62 91 GLU A CA 1
ATOM 724 C C . GLU A 1 91 ? -16.730 1.764 5.082 1.00 84.62 91 GLU A C 1
ATOM 726 O O . GLU A 1 91 ? -16.354 1.386 3.971 1.00 84.62 91 GLU A O 1
ATOM 731 N N . GLU A 1 92 ? -17.510 2.831 5.253 1.00 86.81 92 GLU A N 1
ATOM 732 C CA . GLU A 1 92 ? -18.112 3.619 4.165 1.00 86.81 92 GLU A CA 1
ATOM 733 C C . GLU A 1 92 ? -17.083 4.453 3.376 1.00 86.81 92 GLU A C 1
ATOM 735 O O . GLU A 1 92 ? -17.316 4.889 2.242 1.00 86.81 92 GLU A O 1
ATOM 740 N N . ASP A 1 93 ? -15.910 4.689 3.964 1.00 90.25 93 ASP A N 1
ATOM 741 C CA . ASP A 1 93 ? -14.888 5.555 3.392 1.00 90.25 93 ASP A CA 1
ATOM 742 C C . ASP A 1 93 ? -13.852 4.803 2.543 1.00 90.25 93 ASP A C 1
ATOM 744 O O . ASP A 1 93 ? -13.154 5.402 1.710 1.00 90.25 93 ASP A O 1
ATOM 748 N N . ILE A 1 94 ? -13.745 3.483 2.694 1.00 92.12 94 ILE A N 1
ATOM 749 C CA . ILE A 1 94 ? -12.828 2.667 1.895 1.00 92.12 94 ILE A CA 1
ATOM 750 C C . ILE A 1 94 ? -13.523 2.226 0.610 1.00 92.12 94 ILE A C 1
ATOM 752 O O . ILE A 1 94 ? -14.477 1.455 0.603 1.00 92.12 94 ILE A O 1
ATOM 756 N N . ILE A 1 95 ? -12.993 2.676 -0.525 1.00 93.19 95 ILE A N 1
ATOM 757 C CA . ILE 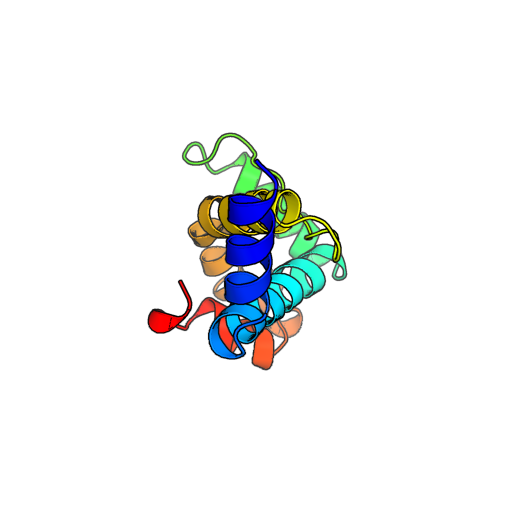A 1 95 ? -13.575 2.370 -1.834 1.00 93.19 95 ILE A CA 1
ATOM 758 C C . ILE A 1 95 ? -13.396 0.864 -2.127 1.00 93.19 95 ILE A C 1
ATOM 760 O O . ILE A 1 95 ? -12.300 0.340 -1.902 1.00 93.19 95 ILE A O 1
ATOM 764 N N . PRO A 1 96 ? -14.387 0.161 -2.714 1.00 91.94 96 PRO A N 1
ATOM 765 C CA . PRO A 1 96 ? -14.324 -1.290 -2.934 1.00 91.94 96 PRO A CA 1
ATOM 766 C C . PRO A 1 96 ? -13.058 -1.783 -3.651 1.00 91.94 96 PRO A C 1
ATOM 768 O O . PRO A 1 96 ? -12.453 -2.775 -3.251 1.00 91.94 96 PRO A O 1
ATOM 771 N N . ASN A 1 97 ? -12.597 -1.060 -4.676 1.00 91.25 97 ASN A N 1
ATOM 772 C CA . ASN A 1 97 ? -11.361 -1.396 -5.392 1.00 91.25 97 ASN A CA 1
ATOM 773 C C . ASN A 1 97 ? -10.115 -1.296 -4.485 1.00 91.25 97 ASN A C 1
ATOM 775 O O . ASN A 1 97 ? -9.198 -2.105 -4.573 1.00 91.25 97 ASN A O 1
ATOM 779 N N . VAL A 1 98 ? -10.085 -0.329 -3.565 1.00 93.88 98 VAL A N 1
ATOM 780 C CA . VAL A 1 98 ? -8.996 -0.188 -2.588 1.00 93.88 98 VAL A CA 1
ATOM 781 C C . VAL A 1 98 ? -9.046 -1.322 -1.563 1.00 93.88 98 VAL A C 1
ATOM 783 O O . VAL A 1 98 ? -8.005 -1.900 -1.257 1.00 93.88 98 VAL A O 1
ATOM 786 N N . LYS A 1 99 ? -10.247 -1.710 -1.112 1.00 93.69 99 LYS A N 1
ATOM 787 C CA . LYS A 1 99 ? -10.466 -2.857 -0.214 1.00 93.69 99 LYS A CA 1
ATOM 788 C C . LYS A 1 99 ? -9.895 -4.155 -0.797 1.00 93.69 99 LYS A C 1
ATOM 790 O O . LYS A 1 99 ? -9.241 -4.912 -0.079 1.00 93.69 99 LYS A O 1
ATOM 795 N N . GLN A 1 100 ? -10.048 -4.367 -2.109 1.00 93.25 100 GLN A N 1
ATOM 796 C CA . GLN A 1 100 ? -9.438 -5.504 -2.810 1.00 93.25 100 GLN A CA 1
ATOM 797 C C . GLN A 1 100 ? -7.907 -5.498 -2.715 1.00 93.25 100 GLN A C 1
ATOM 799 O O . GLN A 1 100 ? -7.325 -6.536 -2.418 1.00 93.25 100 GLN A O 1
ATOM 804 N N . PHE A 1 101 ? -7.242 -4.353 -2.912 1.00 94.75 101 PHE A N 1
ATOM 805 C CA . PHE A 1 101 ? -5.782 -4.268 -2.759 1.00 94.75 101 PHE A CA 1
ATOM 806 C C . PHE A 1 101 ? -5.330 -4.495 -1.312 1.00 94.75 101 PHE A C 1
ATOM 808 O O . PHE A 1 101 ? -4.356 -5.206 -1.083 1.00 94.75 101 PHE A O 1
ATOM 815 N N . ILE A 1 102 ? -6.043 -3.942 -0.324 1.00 94.25 102 ILE A N 1
ATOM 816 C CA . ILE A 1 102 ? -5.685 -4.097 1.096 1.00 94.25 102 ILE A CA 1
ATOM 817 C C . ILE A 1 102 ? -5.717 -5.573 1.529 1.00 94.25 102 ILE A C 1
ATOM 819 O O . ILE A 1 102 ? -4.835 -6.009 2.273 1.00 94.25 102 ILE A O 1
ATOM 823 N N . ASN A 1 103 ? -6.670 -6.351 1.016 1.00 93.06 103 ASN A N 1
ATOM 824 C CA . ASN A 1 103 ? -6.857 -7.759 1.376 1.00 93.06 103 ASN A CA 1
ATOM 825 C C . ASN A 1 103 ? -6.098 -8.755 0.480 1.00 93.06 103 ASN A C 1
ATOM 827 O O . ASN A 1 103 ? -6.178 -9.956 0.709 1.00 93.06 103 ASN A O 1
ATOM 831 N N . ASN A 1 104 ? -5.372 -8.295 -0.541 1.00 94.00 104 ASN A N 1
ATOM 832 C CA . ASN A 1 104 ? -4.703 -9.178 -1.496 1.00 94.00 104 ASN A CA 1
ATOM 833 C C . ASN A 1 104 ? -3.282 -9.540 -1.035 1.00 94.00 104 ASN A C 1
ATOM 835 O O . ASN A 1 104 ? -2.376 -8.719 -1.134 1.00 94.00 104 ASN A O 1
ATOM 839 N N . ASP A 1 105 ? -3.052 -10.774 -0.585 1.00 91.94 105 ASP A N 1
ATOM 840 C CA . ASP A 1 105 ? -1.717 -11.211 -0.145 1.00 91.94 105 ASP A CA 1
ATOM 841 C C . ASP A 1 105 ? -0.684 -11.319 -1.276 1.00 91.94 105 ASP A C 1
ATOM 843 O O . ASP A 1 105 ? 0.502 -11.195 -1.018 1.00 91.94 105 ASP A O 1
ATOM 847 N N . THR A 1 106 ? -1.093 -11.483 -2.536 1.00 90.25 106 THR A N 1
ATOM 848 C CA . THR A 1 106 ? -0.161 -11.424 -3.680 1.00 90.25 106 THR A CA 1
ATOM 849 C C . THR A 1 106 ? 0.323 -9.998 -3.956 1.00 90.25 106 THR A C 1
ATOM 851 O O . THR A 1 106 ? 1.376 -9.803 -4.557 1.00 90.25 106 THR A O 1
ATOM 854 N N . PHE A 1 107 ? -0.451 -8.986 -3.558 1.00 91.31 107 PHE A N 1
ATOM 855 C CA . PHE A 1 107 ? -0.065 -7.584 -3.694 1.00 91.31 107 PHE A CA 1
ATOM 856 C C . PHE A 1 107 ? 0.965 -7.148 -2.639 1.00 91.31 107 PHE A C 1
ATOM 858 O O . PHE A 1 107 ? 1.781 -6.275 -2.939 1.00 91.31 107 PHE A O 1
ATOM 865 N N . TRP A 1 108 ? 0.909 -7.715 -1.428 1.00 91.94 108 TRP A N 1
ATOM 866 C CA . TRP A 1 108 ? 1.674 -7.263 -0.259 1.00 91.94 108 TRP A CA 1
ATOM 867 C C . TRP A 1 108 ? 2.909 -8.093 0.059 1.00 91.94 108 TRP A C 1
ATOM 869 O O . TRP A 1 108 ? 3.883 -7.461 0.522 1.00 91.94 108 TRP A O 1
#

pLDDT: mean 88.82, std 8.57, range [56.19, 96.31]

Foldseek 3Di:
DVVVQVVLVVVCPDPVNVVLLVLLQLLLCLQVVDPQSVVQLVVVLVVDPPAPNLDQDRADPPGSVSSVSNVVSSVSCLVSSLVLCPPPSNVVSQDPSNNCLSPDPVSD

Radius of gyration: 14.7 Å; chains: 1; bounding box: 43×25×37 Å

Organism: Schizaphis graminum (NCBI:txid13262)

InterPro domains:
  IPR012337 Ribonuclease H-like superfamily [SSF53098] (1-101)

Sequence (108 aa):
AHALSLLINDIISLKSFQKVIKGGVSIVNNIRRRHVLHAIFNEKQKESSINKKKSLMLPVQTRWGSVVVFLNSLLANKQIIRLLNIDERCEEDIIPNVKQFINNDTFW

Secondary structure (DSSP, 8-state):
-HHHHHHHHHHHHSHHHHHHHHHHHHHHHHHHHSHHHHHHHHHHHHH-TTS---------TT-HHHHHHHHHHHHHTHHHHHHHTT-GGGGGGS-HHHHHHHT-TTT-